Protein AF-A0A656GML4-F1 (afdb_monomer_lite)

Foldseek 3Di:
DVPPDDPADKDWDDWDKDFDDADPVRRGPDIDIDTDIDHDPVPPPPD

InterPro domains:
  IPR009734 Myoviridae, GpU [PF06995] (2-42)

Organism: NCBI:txid629261

Sequence (47 aa):
TGYGEVLGNWCLLIVDEEQSNLLAGGIPRKQGFSLEFVSYGDDLQNV

pLDDT: mean 85.73, std 12.09, range [53.28, 96.75]

Secondary structure (DSSP, 8-state):
-TTS-----EEEEEEEEEEEEEPTTS-EEEEEEEEEEEETTTT----

Structure (mmCIF, N/CA/C/O backbone):
data_AF-A0A656GML4-F1
#
_entry.id   AF-A0A656GML4-F1
#
loop_
_atom_site.group_PDB
_atom_site.id
_atom_site.type_symbol
_atom_site.label_atom_id
_atom_site.label_alt_id
_atom_site.label_comp_id
_atom_site.label_asym_id
_atom_site.label_entity_id
_atom_site.label_seq_id
_atom_site.pdbx_PDB_ins_code
_atom_site.Cartn_x
_atom_site.Cartn_y
_atom_site.Cartn_z
_atom_site.occupancy
_atom_site.B_iso_or_equiv
_atom_site.auth_seq_id
_atom_site.auth_comp_id
_atom_site.auth_asym_id
_atom_site.auth_atom_id
_atom_site.pdbx_PDB_model_num
ATOM 1 N N . THR A 1 1 ? 13.404 8.83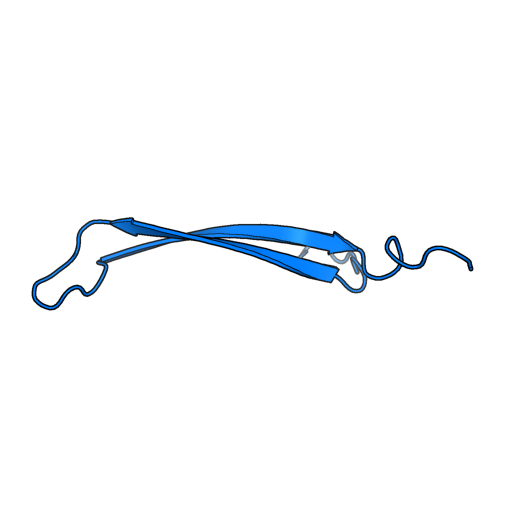5 -2.991 1.00 73.25 1 THR A N 1
ATOM 2 C CA . THR A 1 1 ? 13.610 9.068 -1.538 1.00 73.25 1 THR A CA 1
ATOM 3 C C . THR A 1 1 ? 14.157 10.473 -1.336 1.00 73.25 1 THR A C 1
ATOM 5 O O . THR A 1 1 ? 14.591 11.084 -2.304 1.00 73.25 1 THR A O 1
ATOM 8 N N . GLY A 1 2 ? 14.156 11.012 -0.112 1.00 78.31 2 GLY A N 1
ATOM 9 C CA . GLY A 1 2 ? 14.698 12.355 0.173 1.00 78.31 2 GLY A CA 1
ATOM 10 C C . GLY A 1 2 ? 16.221 12.501 0.004 1.00 78.31 2 GLY A C 1
ATOM 11 O O . GLY A 1 2 ? 16.765 13.547 0.331 1.00 78.31 2 GLY A O 1
ATOM 12 N N . TYR A 1 3 ? 16.907 11.465 -0.492 1.00 88.06 3 TYR A N 1
ATOM 13 C CA . TYR A 1 3 ? 18.364 11.387 -0.632 1.00 88.06 3 TYR A CA 1
ATOM 14 C C . TYR A 1 3 ? 18.881 11.777 -2.029 1.00 88.06 3 TYR A C 1
ATOM 16 O O . TYR A 1 3 ? 20.048 11.560 -2.331 1.00 88.06 3 TYR A O 1
ATOM 24 N N . GLY A 1 4 ? 18.030 12.356 -2.883 1.00 86.69 4 GLY A N 1
ATOM 25 C CA . GLY A 1 4 ? 18.433 12.884 -4.195 1.00 86.69 4 GLY A CA 1
ATOM 26 C C . GLY A 1 4 ? 18.380 11.886 -5.356 1.00 86.69 4 GLY A C 1
ATOM 27 O O . GLY A 1 4 ? 18.656 12.266 -6.489 1.00 86.69 4 GLY A O 1
ATOM 28 N N . GLU A 1 5 ? 17.983 10.639 -5.108 1.00 85.62 5 GLU A N 1
ATOM 29 C CA . GLU A 1 5 ? 17.787 9.638 -6.157 1.00 85.62 5 GLU A CA 1
ATOM 30 C C . GLU A 1 5 ? 16.373 9.710 -6.757 1.00 85.62 5 GLU A C 1
ATOM 32 O O . GLU A 1 5 ? 15.364 9.716 -6.036 1.00 85.62 5 GLU A O 1
ATOM 37 N N . VAL A 1 6 ? 16.310 9.725 -8.092 1.00 85.38 6 VAL A N 1
ATOM 38 C CA . VAL A 1 6 ? 15.070 9.594 -8.865 1.00 85.38 6 VAL A CA 1
ATOM 39 C C . VAL A 1 6 ? 14.838 8.114 -9.149 1.00 85.38 6 VAL A C 1
ATOM 41 O O . VAL A 1 6 ? 15.538 7.522 -9.960 1.00 85.38 6 VAL A O 1
ATOM 44 N N . LEU A 1 7 ? 13.832 7.528 -8.495 1.00 85.31 7 LEU A N 1
ATOM 45 C CA . LEU A 1 7 ? 13.533 6.093 -8.588 1.00 85.31 7 LEU A CA 1
ATOM 46 C C . LEU A 1 7 ? 12.740 5.702 -9.849 1.00 85.31 7 LEU A C 1
ATOM 48 O O . LEU A 1 7 ? 12.452 4.527 -10.038 1.00 85.31 7 LEU A O 1
ATOM 52 N N . GLY A 1 8 ? 12.353 6.661 -10.693 1.00 87.75 8 GLY A N 1
ATOM 53 C CA . GLY A 1 8 ? 11.522 6.413 -11.874 1.00 87.75 8 GLY A CA 1
ATOM 54 C C . GLY A 1 8 ? 10.026 6.290 -11.561 1.00 87.75 8 GLY A C 1
ATOM 55 O O . GLY A 1 8 ? 9.544 6.815 -10.556 1.00 87.75 8 GLY A O 1
ATOM 56 N N . ASN A 1 9 ? 9.293 5.624 -12.455 1.00 89.56 9 ASN A N 1
ATOM 57 C CA . ASN A 1 9 ? 7.847 5.421 -12.353 1.00 89.56 9 ASN A CA 1
ATOM 58 C C . ASN A 1 9 ? 7.551 4.067 -11.703 1.00 89.56 9 ASN A C 1
ATOM 60 O O . ASN A 1 9 ? 8.162 3.066 -12.064 1.00 89.56 9 ASN A O 1
ATOM 64 N N . TRP A 1 10 ? 6.589 4.029 -10.783 1.00 91.00 10 TRP A N 1
ATOM 65 C CA . TRP A 1 10 ? 6.209 2.817 -10.057 1.00 91.00 10 TRP A CA 1
ATOM 66 C C . TRP A 1 10 ? 4.700 2.616 -10.131 1.00 91.00 10 TRP A C 1
ATOM 68 O O . TRP A 1 10 ? 3.931 3.559 -9.938 1.00 91.00 10 TRP A O 1
ATOM 78 N N . CYS A 1 11 ? 4.285 1.384 -10.393 1.00 91.25 11 CYS A N 1
ATOM 79 C CA . CYS A 1 11 ? 2.894 0.965 -10.364 1.00 91.25 11 CYS A CA 1
ATOM 80 C C . CYS A 1 11 ? 2.557 0.375 -9.003 1.00 91.25 11 CYS A C 1
ATOM 82 O O . CYS A 1 11 ? 3.270 -0.493 -8.505 1.00 91.25 11 CYS A O 1
ATOM 84 N N . LEU A 1 12 ? 1.452 0.834 -8.422 1.00 94.06 12 LEU A N 1
ATOM 85 C CA . LEU A 1 12 ? 0.883 0.258 -7.212 1.00 94.06 12 LEU A CA 1
ATOM 86 C C . LEU A 1 12 ? 0.109 -1.010 -7.580 1.00 94.06 12 LEU A C 1
ATOM 88 O O . LEU A 1 12 ? -0.808 -0.949 -8.397 1.00 94.06 12 LEU A O 1
ATOM 92 N N . LEU A 1 13 ? 0.482 -2.137 -6.979 1.00 92.81 13 LEU A N 1
ATOM 93 C CA . LEU A 1 13 ? -0.144 -3.435 -7.228 1.00 92.81 13 LEU A CA 1
ATOM 94 C C . LEU A 1 13 ? -1.144 -3.806 -6.139 1.00 92.81 13 LEU A C 1
ATOM 96 O O . LEU A 1 13 ? -2.255 -4.237 -6.443 1.00 92.81 13 LEU A O 1
ATOM 100 N N . ILE A 1 14 ? -0.752 -3.642 -4.874 1.00 94.56 14 ILE A N 1
ATOM 101 C CA . ILE A 1 14 ? -1.550 -4.062 -3.719 1.00 94.56 14 ILE A CA 1
ATOM 102 C C . ILE A 1 14 ? -1.600 -2.942 -2.688 1.00 94.56 14 ILE A C 1
ATOM 104 O O . ILE A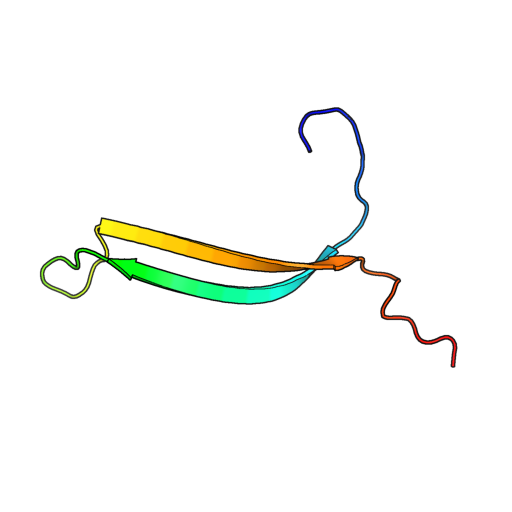 1 14 ? -0.604 -2.262 -2.434 1.00 94.56 14 ILE A O 1
ATOM 108 N N . VAL A 1 15 ? -2.781 -2.792 -2.086 1.00 96.50 15 VAL A N 1
ATOM 109 C CA . VAL A 1 15 ? -3.024 -2.006 -0.878 1.00 96.50 15 VAL A CA 1
ATOM 110 C C . VAL A 1 15 ? -3.728 -2.915 0.115 1.00 96.50 15 VAL A C 1
ATOM 112 O O . VAL A 1 15 ? -4.877 -3.290 -0.107 1.00 96.50 15 VAL A O 1
ATOM 115 N N . ASP A 1 16 ? -3.037 -3.266 1.191 1.00 96.75 16 ASP A N 1
ATOM 116 C CA . ASP A 1 16 ? -3.622 -3.955 2.336 1.00 96.75 16 ASP A CA 1
ATOM 117 C C . ASP A 1 16 ? -3.742 -2.981 3.508 1.00 96.75 16 ASP A C 1
ATOM 119 O O . ASP A 1 16 ? -2.846 -2.167 3.756 1.00 96.75 16 ASP A O 1
ATOM 123 N N . GLU A 1 17 ? -4.880 -3.033 4.191 1.00 94.81 17 GLU A N 1
ATOM 124 C CA . GLU A 1 17 ? -5.238 -2.085 5.233 1.00 94.81 17 GLU A CA 1
ATOM 125 C C . GLU A 1 17 ? -5.624 -2.809 6.521 1.00 94.81 17 GLU A C 1
ATOM 127 O O . GLU A 1 17 ? -6.576 -3.589 6.561 1.00 94.81 17 GLU A O 1
ATOM 132 N N . GLU A 1 18 ? -4.948 -2.452 7.612 1.0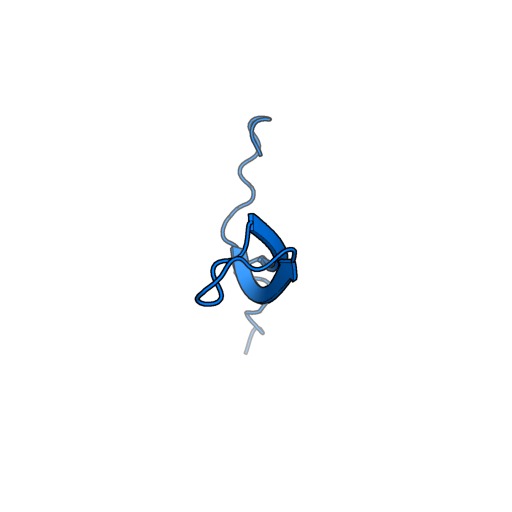0 93.12 18 GLU A N 1
ATOM 133 C CA . GLU A 1 18 ? -5.279 -2.918 8.952 1.00 93.12 18 GLU A CA 1
ATOM 134 C C . GLU A 1 18 ? -5.837 -1.764 9.795 1.00 93.12 18 GLU A C 1
ATOM 136 O O . GLU A 1 18 ? -5.141 -0.796 10.128 1.00 93.12 18 GLU A O 1
ATOM 141 N N . GLN A 1 19 ? -7.105 -1.887 10.188 1.00 92.62 19 GLN A N 1
ATOM 142 C CA . GLN A 1 19 ? -7.769 -0.954 11.095 1.00 92.62 19 GLN A CA 1
ATOM 143 C C . GLN A 1 19 ? -7.801 -1.504 12.523 1.00 92.62 19 GLN A C 1
ATOM 145 O O . GLN A 1 19 ? -8.250 -2.624 12.762 1.00 92.62 19 GLN A O 1
ATOM 150 N N . SER A 1 20 ? -7.394 -0.692 13.503 1.00 88.38 20 SER A N 1
ATOM 151 C CA . SER A 1 20 ? -7.446 -1.066 14.924 1.00 88.38 20 SER A CA 1
ATOM 152 C C . SER A 1 20 ? -8.048 0.033 15.803 1.00 88.38 20 SER A C 1
ATOM 154 O O . SER A 1 20 ? -8.051 1.220 15.459 1.00 88.38 20 SER A O 1
ATOM 156 N N . ASN A 1 21 ? -8.548 -0.373 16.977 1.00 86.75 21 ASN A N 1
ATOM 157 C CA . ASN A 1 21 ? -9.148 0.508 17.985 1.00 86.75 21 ASN A CA 1
ATOM 158 C C . ASN A 1 21 ? -10.305 1.360 17.429 1.00 86.75 21 ASN A C 1
ATOM 160 O O . ASN A 1 21 ? -10.256 2.590 17.492 1.00 86.75 21 ASN A O 1
ATOM 164 N N . LEU A 1 22 ? -11.329 0.707 16.869 1.00 88.25 22 LEU A N 1
ATOM 165 C CA . LEU A 1 22 ? -12.501 1.384 16.308 1.00 88.25 22 LEU A CA 1
ATOM 166 C C . LEU A 1 22 ? -13.291 2.127 17.398 1.00 88.25 22 LEU A C 1
ATOM 168 O O . LEU A 1 22 ? -13.592 1.577 18.458 1.00 88.25 22 LEU A O 1
ATOM 172 N N . LEU A 1 23 ? -13.642 3.381 17.125 1.00 89.12 23 LEU A N 1
ATOM 173 C CA . LEU A 1 23 ? -14.584 4.164 17.920 1.00 89.12 23 LEU A CA 1
ATOM 174 C C . LEU A 1 23 ? -16.030 3.773 17.589 1.00 89.12 23 LEU A C 1
ATOM 176 O O . LEU A 1 23 ? -16.308 3.075 16.610 1.00 89.12 23 LEU A O 1
ATOM 180 N N . ALA A 1 24 ? -16.975 4.276 18.389 1.00 88.69 24 ALA A N 1
ATOM 181 C CA . ALA A 1 24 ? -18.392 4.199 18.055 1.00 88.69 24 ALA A CA 1
ATOM 182 C C . ALA A 1 24 ? -18.632 4.753 16.637 1.00 88.69 24 ALA A C 1
ATOM 184 O O . ALA A 1 24 ? -18.106 5.805 16.277 1.00 88.69 24 ALA A O 1
ATOM 185 N N . GLY A 1 25 ? -19.396 4.018 15.828 1.00 88.44 25 GLY A N 1
ATOM 186 C CA . GLY A 1 25 ? -19.593 4.342 14.411 1.00 88.44 25 GLY A CA 1
ATOM 187 C C . GLY A 1 25 ? -18.513 3.801 13.467 1.00 88.44 25 GLY A C 1
ATOM 188 O O . GLY A 1 25 ? -18.554 4.117 12.285 1.00 88.44 25 GLY A O 1
ATOM 189 N N . GLY A 1 26 ? -17.573 2.979 13.952 1.00 88.00 26 GLY A N 1
ATOM 190 C CA . GLY A 1 26 ? -16.612 2.261 13.105 1.00 88.00 26 GLY A CA 1
ATOM 191 C C . GLY A 1 26 ? -15.404 3.088 12.663 1.00 88.00 26 GLY A C 1
ATOM 192 O O . GLY A 1 26 ? -14.690 2.678 11.758 1.00 88.00 26 GLY A O 1
ATOM 193 N N . ILE A 1 27 ? -15.159 4.243 13.285 1.00 91.06 27 ILE A N 1
ATOM 194 C CA . ILE A 1 27 ? -14.052 5.135 12.917 1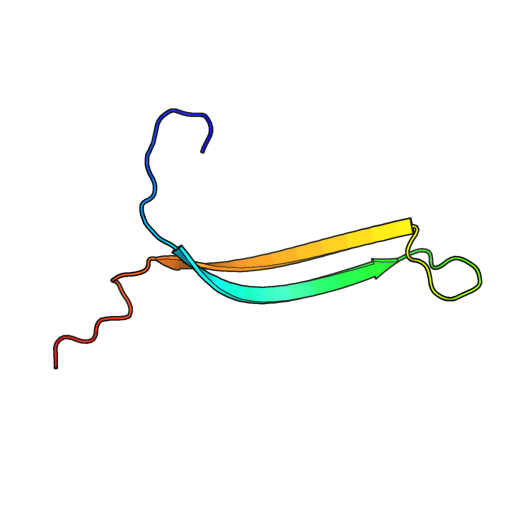.00 91.06 27 ILE A CA 1
ATOM 195 C C . ILE A 1 27 ? -12.741 4.588 13.513 1.00 91.06 27 ILE A C 1
ATOM 197 O O . ILE A 1 27 ? -12.637 4.517 14.743 1.00 91.06 27 ILE A O 1
ATOM 201 N N . PRO A 1 28 ? -11.731 4.215 12.706 1.00 91.81 28 PRO A N 1
ATOM 202 C CA . PRO A 1 28 ? -10.476 3.678 13.223 1.00 91.81 28 PRO A CA 1
ATOM 203 C C . PRO A 1 28 ? -9.612 4.770 13.858 1.00 91.81 28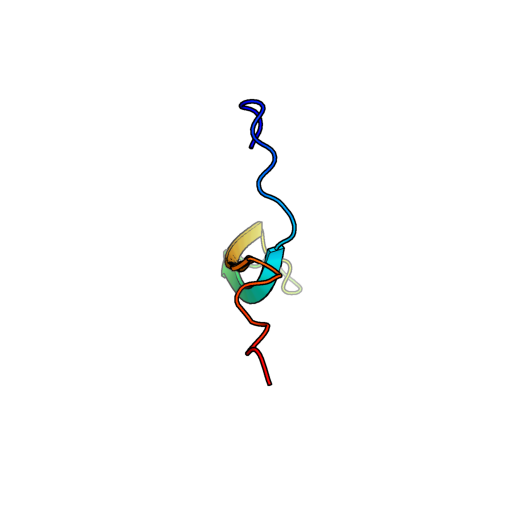 PRO A C 1
ATOM 205 O O . PRO A 1 28 ? -9.442 5.854 13.304 1.00 91.81 28 PRO A O 1
ATOM 208 N N . ARG A 1 29 ? -9.014 4.485 15.022 1.00 91.56 29 ARG A N 1
ATOM 209 C CA . ARG A 1 29 ? -8.028 5.395 15.641 1.00 91.56 29 ARG A CA 1
ATOM 210 C C . ARG A 1 29 ? -6.626 5.234 15.069 1.00 91.56 29 ARG A C 1
ATOM 212 O O . ARG A 1 29 ? -5.809 6.141 15.206 1.00 91.56 29 ARG A O 1
ATOM 219 N N . LYS A 1 30 ? -6.335 4.069 14.495 1.00 91.75 30 LYS A N 1
ATOM 220 C CA . LYS A 1 30 ? -5.081 3.766 13.811 1.00 91.75 30 LYS A CA 1
ATOM 221 C C . LYS A 1 30 ? -5.393 2.928 12.578 1.00 91.75 30 LYS A C 1
ATOM 223 O O . LYS A 1 30 ? -6.126 1.945 12.676 1.00 91.75 30 LYS A O 1
ATOM 228 N N . GLN A 1 31 ? -4.788 3.318 11.46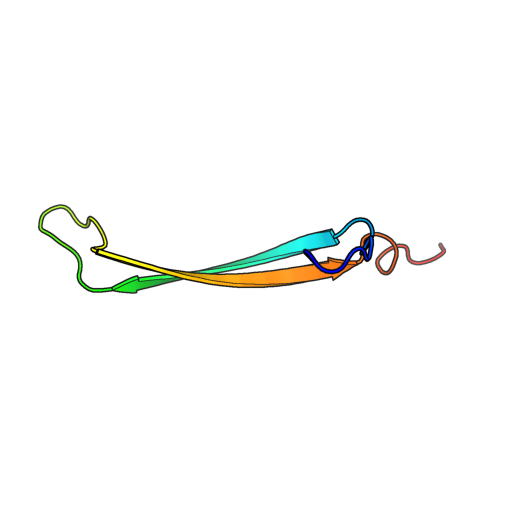5 1.00 93.75 31 GLN A N 1
ATOM 229 C CA . GLN A 1 31 ? -4.901 2.658 10.173 1.00 93.75 31 GLN A CA 1
ATOM 230 C C . GLN A 1 31 ? -3.478 2.418 9.669 1.00 93.75 31 GLN A C 1
ATOM 232 O O . GLN A 1 31 ? -2.698 3.361 9.513 1.00 93.75 31 GLN A O 1
ATOM 237 N N . GLY A 1 32 ? -3.102 1.148 9.569 1.00 95.38 32 GLY A N 1
ATOM 238 C CA . GLY A 1 32 ? -1.845 0.715 8.975 1.00 95.38 32 GLY A CA 1
ATOM 239 C C . GLY A 1 32 ? -2.078 0.343 7.519 1.00 95.38 32 GLY A C 1
ATOM 240 O O . GLY A 1 32 ? -3.113 -0.234 7.202 1.00 95.38 32 GLY A O 1
ATOM 241 N N . PHE A 1 33 ? -1.118 0.664 6.655 1.00 96.44 33 PHE A N 1
ATOM 242 C CA . PHE A 1 33 ? -1.153 0.267 5.253 1.00 96.44 33 PHE A CA 1
ATOM 243 C C . PHE A 1 33 ? 0.122 -0.475 4.884 1.00 96.44 33 PHE A C 1
ATOM 245 O O . PHE A 1 33 ? 1.221 -0.026 5.224 1.00 96.44 33 PHE A O 1
ATOM 252 N N . SER A 1 34 ? -0.046 -1.557 4.136 1.00 96.69 34 SER A N 1
ATOM 253 C CA . SER A 1 34 ? 1.021 -2.269 3.443 1.00 96.69 34 SER A CA 1
ATOM 254 C C . SER A 1 34 ? 0.802 -2.096 1.945 1.00 96.69 34 SER A C 1
ATOM 256 O O . SER A 1 34 ? -0.283 -2.367 1.433 1.00 96.69 34 SER A O 1
ATOM 258 N N . LEU A 1 35 ? 1.820 -1.590 1.249 1.00 96.75 35 LEU A N 1
ATOM 259 C CA . LEU A 1 35 ? 1.745 -1.260 -0.172 1.00 96.75 35 LEU A CA 1
ATOM 260 C C . LEU A 1 35 ? 2.792 -2.065 -0.935 1.00 96.75 35 LEU A C 1
ATOM 262 O O . LEU A 1 35 ? 3.962 -2.065 -0.548 1.00 96.75 35 LEU A O 1
ATOM 266 N N . GLU A 1 36 ? 2.391 -2.680 -2.041 1.00 95.38 36 GLU A N 1
ATOM 267 C CA . GLU A 1 36 ? 3.319 -3.339 -2.962 1.00 95.38 36 GLU A CA 1
ATOM 268 C C . GLU A 1 36 ? 3.403 -2.562 -4.270 1.00 95.38 36 GLU A C 1
ATOM 270 O O . GLU A 1 36 ? 2.382 -2.209 -4.867 1.00 95.38 36 GLU A O 1
ATOM 275 N N . PHE A 1 37 ? 4.631 -2.309 -4.720 1.00 93.19 37 PHE A N 1
ATOM 276 C CA . PHE A 1 37 ? 4.910 -1.582 -5.951 1.00 93.19 37 PHE A CA 1
ATOM 277 C C . PHE A 1 37 ? 5.803 -2.402 -6.876 1.00 93.19 37 PHE A C 1
ATOM 279 O O . PHE A 1 37 ? 6.699 -3.111 -6.420 1.00 93.19 37 PHE A O 1
ATOM 286 N N . VAL A 1 38 ? 5.612 -2.220 -8.178 1.00 92.12 38 VAL A N 1
ATOM 287 C CA . VAL A 1 38 ? 6.518 -2.703 -9.226 1.00 92.12 38 VAL A CA 1
ATOM 288 C C . VAL A 1 38 ? 7.025 -1.525 -10.052 1.00 92.12 38 VAL A C 1
ATOM 290 O O . VAL A 1 38 ? 6.312 -0.536 -10.231 1.00 92.12 38 VAL A O 1
ATOM 293 N N . SER A 1 39 ? 8.261 -1.604 -10.542 1.00 89.06 39 SER A N 1
ATOM 294 C CA . SER A 1 39 ? 8.810 -0.602 -11.457 1.00 89.06 39 SER A CA 1
ATOM 295 C C . SER A 1 39 ? 8.030 -0.621 -12.774 1.00 89.06 39 SER A C 1
ATOM 297 O O . SER A 1 39 ? 7.868 -1.665 -13.409 1.00 89.06 39 SER A O 1
ATOM 299 N N . TYR A 1 40 ? 7.526 0.537 -13.194 1.00 79.94 40 TYR A N 1
ATOM 300 C CA . TYR A 1 40 ? 6.841 0.675 -14.474 1.00 79.94 40 TYR A CA 1
ATOM 301 C C . TYR A 1 40 ? 7.868 0.593 -15.606 1.00 79.94 40 TYR A C 1
ATOM 303 O O . TYR A 1 40 ? 8.695 1.491 -15.770 1.00 79.94 40 TYR A O 1
ATOM 311 N N . GLY A 1 41 ? 7.812 -0.486 -16.385 1.00 76.44 41 GLY A N 1
ATOM 312 C CA . GLY A 1 41 ? 8.809 -0.798 -17.413 1.00 76.44 41 GLY A CA 1
ATOM 313 C C . GLY A 1 41 ? 9.291 -2.247 -17.371 1.00 76.44 41 GLY A C 1
ATOM 314 O O . GLY A 1 41 ? 9.592 -2.792 -18.426 1.00 76.44 41 GLY A O 1
ATOM 315 N N . ASP A 1 42 ? 9.281 -2.889 -16.198 1.00 60.94 42 ASP A N 1
ATOM 316 C CA . ASP A 1 42 ? 9.610 -4.321 -16.063 1.00 60.94 42 ASP A CA 1
ATOM 317 C C . ASP A 1 42 ? 8.446 -5.241 -16.488 1.00 60.94 42 ASP A C 1
ATOM 319 O O . ASP A 1 42 ? 8.660 -6.411 -16.795 1.00 60.94 42 ASP A O 1
ATOM 323 N N . ASP A 1 43 ? 7.217 -4.712 -16.551 1.00 57.25 43 ASP A N 1
ATOM 324 C CA . ASP A 1 43 ? 6.019 -5.418 -17.045 1.00 57.25 43 ASP A CA 1
ATOM 325 C C . ASP A 1 43 ? 5.856 -5.344 -18.580 1.00 57.25 43 ASP A C 1
ATOM 327 O O . ASP A 1 43 ? 4.998 -6.006 -19.164 1.00 57.25 43 ASP A O 1
ATOM 331 N N . LEU A 1 44 ? 6.705 -4.570 -19.274 1.00 57.72 44 LEU A N 1
ATOM 332 C CA . LEU A 1 44 ? 6.782 -4.609 -20.735 1.00 57.72 44 LEU A CA 1
ATOM 333 C C . LEU A 1 44 ? 7.479 -5.908 -21.152 1.00 57.72 44 LEU A C 1
ATOM 335 O O . LEU A 1 44 ? 8.678 -5.943 -21.428 1.00 57.72 44 LEU A O 1
ATOM 339 N N . GLN A 1 45 ? 6.704 -6.991 -21.236 1.00 57.69 45 GLN A N 1
ATOM 340 C CA . GLN A 1 45 ? 7.076 -8.106 -22.094 1.00 57.69 45 GLN A CA 1
ATOM 341 C C . GLN A 1 45 ? 7.308 -7.532 -23.493 1.00 57.69 45 GLN A C 1
ATOM 343 O O . GLN A 1 45 ? 6.383 -7.022 -24.126 1.00 57.69 45 GLN A O 1
ATOM 348 N N . ASN A 1 46 ? 8.557 -7.581 -23.954 1.00 56.00 46 ASN A N 1
ATOM 349 C CA . ASN A 1 46 ? 8.876 -7.422 -25.366 1.00 56.00 46 ASN A CA 1
ATOM 350 C C . ASN A 1 46 ? 8.069 -8.486 -26.129 1.00 56.00 46 ASN A C 1
ATOM 352 O O . ASN A 1 46 ? 8.437 -9.662 -26.101 1.00 56.00 46 ASN A O 1
ATOM 356 N N . VAL A 1 47 ? 6.949 -8.080 -26.730 1.00 53.28 47 VAL A N 1
ATOM 357 C CA . VAL A 1 47 ? 6.191 -8.885 -27.699 1.00 53.28 47 VAL A CA 1
ATOM 358 C C . VAL A 1 47 ? 6.908 -8.937 -29.038 1.00 53.28 47 VAL A C 1
ATOM 360 O O . VAL A 1 47 ? 7.499 -7.907 -29.437 1.00 53.28 47 VAL A O 1
#

Radius of gyration: 16.91 Å; chains: 1; bounding box: 38×22×46 Å